Protein AF-A0A2H9PNW2-F1 (afdb_monomer)

pLDDT: mean 79.98, std 16.68, range [36.84, 96.56]

Nearest PDB structures (foldseek):
  6qvh-assembly1_A  TM=6.915E-01  e=4.490E-01  Streptomyces lividans 1326
  6q6b-assembly1_A  TM=6.106E-01  e=2.930E-01  Streptomyces lividans 1326
  6qyb-assembly1_A  TM=6.970E-01  e=5.863E-01  Streptomyces lividans 1326
  6q58-assembly1_A  TM=6.929E-01  e=6.184E-01  Streptomyces lividans 1326
  6ek9-assembly1_A  TM=6.748E-01  e=8.518E-01  Streptomyces lividans

Secondary structure (DSSP, 8-state):
-----HHHHHTT--SSS----HHHHHHHHHHHHHHS-STTTTHHHHHHHHHHHHHHHHH--HHHHHHHHHHHHHHHHHHHHHHHH-TTTTHHHHHHHHHHHHHHHHHHHHTT-HHHHHHHHH-SGGGT--

Solvent-accessible surface area (backbone atoms only — not comparable to full-atom values): 7773 Å² total; per-residue (Å²): 134,83,81,71,55,73,67,67,64,50,75,72,61,74,89,76,83,75,80,84,49,49,64,62,38,38,52,50,52,45,56,51,43,72,73,58,80,83,86,53,55,81,50,42,63,53,44,54,52,46,42,53,49,53,57,47,49,77,73,48,56,82,81,54,38,54,61,48,51,52,53,46,49,61,50,47,54,56,51,42,56,57,52,67,73,44,86,56,87,46,69,77,50,47,58,41,56,47,51,34,53,54,50,47,45,52,50,37,50,74,70,65,39,57,66,63,41,52,54,50,71,66,42,56,67,76,67,66,78,121

Mean predicted aligned error: 8.27 Å

Structure (mmCIF, N/CA/C/O backbone):
data_AF-A0A2H9PNW2-F1
#
_entry.id   AF-A0A2H9PNW2-F1
#
loop_
_atom_site.group_PDB
_atom_site.id
_atom_site.type_symbol
_atom_site.label_atom_id
_atom_site.label_alt_id
_atom_site.label_comp_id
_atom_site.label_asym_id
_atom_site.label_entity_id
_atom_site.label_seq_id
_atom_site.pdbx_PDB_ins_code
_atom_site.Cartn_x
_atom_site.Cartn_y
_atom_site.Cartn_z
_atom_site.occupancy
_atom_site.B_iso_or_equiv
_atom_site.auth_seq_id
_atom_site.auth_comp_id
_atom_site.auth_asym_id
_atom_site.auth_atom_id
_atom_site.pdbx_PDB_model_num
ATOM 1 N N . MET A 1 1 ? 34.323 -14.641 -4.227 1.00 36.84 1 MET A N 1
ATOM 2 C CA . MET A 1 1 ? 33.081 -14.763 -3.432 1.00 36.84 1 MET A CA 1
ATOM 3 C C . MET A 1 1 ? 32.053 -13.826 -4.060 1.00 3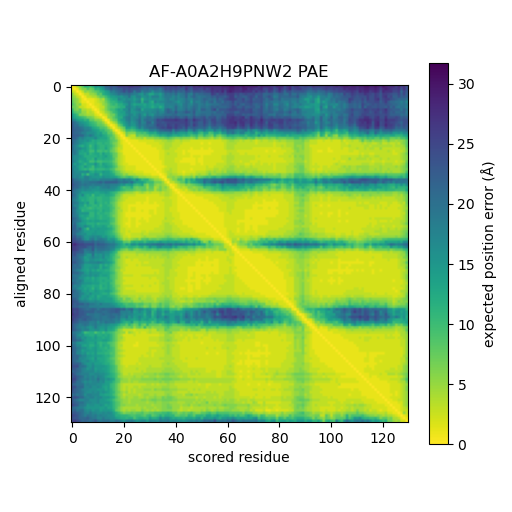6.84 1 MET A C 1
ATOM 5 O O . MET A 1 1 ? 32.164 -12.620 -3.889 1.00 36.84 1 MET A O 1
ATOM 9 N N . VAL A 1 2 ? 31.154 -14.336 -4.906 1.00 42.56 2 VAL A N 1
ATOM 10 C CA . VAL A 1 2 ? 30.160 -13.494 -5.597 1.00 42.56 2 VAL A CA 1
ATOM 11 C C . VAL A 1 2 ? 29.090 -13.115 -4.572 1.00 42.56 2 VAL A C 1
ATOM 13 O O . VAL A 1 2 ? 28.422 -13.997 -4.031 1.00 42.56 2 VAL A O 1
ATOM 16 N N . LYS A 1 3 ? 28.963 -11.822 -4.238 1.00 43.44 3 LYS A N 1
ATOM 17 C CA . LYS A 1 3 ? 27.842 -11.318 -3.429 1.00 43.44 3 LYS A CA 1
ATOM 18 C C . LYS A 1 3 ? 26.564 -11.594 -4.224 1.00 43.44 3 LYS A C 1
ATOM 20 O O . LYS A 1 3 ? 26.289 -10.882 -5.182 1.00 43.44 3 LYS A O 1
ATOM 25 N N . LYS A 1 4 ? 25.824 -12.649 -3.858 1.00 48.28 4 LYS A N 1
ATOM 26 C CA . LYS A 1 4 ? 24.464 -12.873 -4.368 1.00 48.28 4 LYS A CA 1
ATOM 27 C C . LYS A 1 4 ? 23.675 -11.574 -4.178 1.00 48.28 4 LYS A C 1
ATOM 29 O O . LYS A 1 4 ? 23.705 -11.019 -3.074 1.00 48.28 4 LYS A O 1
ATOM 34 N N . SER A 1 5 ? 23.018 -11.107 -5.238 1.00 57.81 5 SER A N 1
ATOM 35 C CA . SER A 1 5 ? 22.143 -9.936 -5.151 1.00 57.81 5 SER A CA 1
ATOM 36 C C . SER A 1 5 ? 21.029 -10.224 -4.142 1.00 57.81 5 SER A C 1
ATOM 38 O O . SER A 1 5 ? 20.629 -11.380 -3.971 1.00 57.81 5 SER A O 1
ATOM 40 N N . TRP A 1 6 ? 20.565 -9.204 -3.425 1.00 55.75 6 TRP A N 1
ATOM 41 C CA . TRP A 1 6 ? 19.614 -9.355 -2.322 1.00 55.75 6 TRP A CA 1
ATOM 42 C C . TRP A 1 6 ? 18.349 -10.133 -2.740 1.00 55.75 6 TRP A C 1
ATOM 44 O O . TRP A 1 6 ? 17.917 -11.043 -2.029 1.00 55.75 6 TRP A O 1
ATOM 54 N N . TRP A 1 7 ? 17.872 -9.918 -3.970 1.00 52.69 7 TRP A N 1
ATOM 55 C CA . TRP A 1 7 ? 16.754 -10.636 -4.607 1.00 52.69 7 TRP A CA 1
ATOM 56 C C . TRP A 1 7 ? 16.949 -12.149 -4.708 1.00 52.69 7 TRP A C 1
ATOM 58 O O . TRP A 1 7 ? 16.007 -12.919 -4.530 1.00 52.69 7 TRP A O 1
ATOM 68 N N . GLN A 1 8 ? 18.183 -12.599 -4.950 1.00 57.16 8 GLN A N 1
ATOM 69 C CA . GLN A 1 8 ? 18.498 -14.026 -5.062 1.00 57.16 8 GLN A CA 1
ATOM 70 C C . GLN A 1 8 ? 18.384 -14.743 -3.713 1.00 57.16 8 GLN A C 1
ATOM 72 O O . GLN A 1 8 ? 18.133 -15.940 -3.686 1.00 57.16 8 GLN A O 1
ATOM 77 N N . ARG A 1 9 ? 18.550 -14.021 -2.597 1.00 59.25 9 ARG A N 1
ATOM 78 C CA . ARG A 1 9 ? 18.372 -14.563 -1.239 1.00 59.25 9 ARG A CA 1
ATOM 79 C C . ARG A 1 9 ? 16.905 -14.602 -0.812 1.00 59.25 9 ARG A C 1
ATOM 81 O O . ARG A 1 9 ? 16.546 -15.343 0.092 1.00 59.25 9 ARG A O 1
ATOM 88 N N . ILE A 1 10 ? 16.071 -13.791 -1.453 1.00 52.53 10 ILE A N 1
ATOM 89 C CA . ILE A 1 10 ? 14.637 -13.684 -1.179 1.00 52.53 10 ILE A CA 1
ATOM 90 C C . ILE A 1 10 ? 13.844 -14.761 -1.897 1.00 52.53 10 ILE A C 1
ATOM 92 O O . ILE A 1 10 ? 12.907 -15.290 -1.315 1.00 52.53 10 ILE A O 1
ATOM 96 N N . ARG A 1 11 ? 14.235 -15.115 -3.127 1.00 49.88 11 ARG A N 1
ATOM 97 C CA . ARG A 1 11 ? 13.616 -16.217 -3.877 1.00 49.88 11 ARG A CA 1
ATOM 98 C C . ARG A 1 11 ? 13.692 -17.557 -3.129 1.00 49.88 11 ARG A C 1
ATOM 100 O O . ARG A 1 11 ? 12.880 -18.430 -3.379 1.00 49.88 11 ARG A O 1
ATOM 107 N N . GLU A 1 12 ? 14.651 -17.699 -2.211 1.00 49.19 12 GLU A N 1
ATOM 108 C CA . GLU A 1 12 ? 14.830 -18.877 -1.349 1.00 49.19 12 GLU A CA 1
ATOM 109 C C . GLU A 1 12 ? 13.922 -18.861 -0.089 1.00 49.19 12 GLU A C 1
ATOM 111 O O . GLU A 1 12 ? 13.880 -19.855 0.632 1.00 49.19 12 GLU A O 1
ATOM 116 N N . ARG A 1 13 ? 13.181 -17.774 0.203 1.00 47.44 13 ARG A N 1
ATOM 117 C CA . ARG A 1 13 ? 12.179 -17.735 1.287 1.00 47.44 13 ARG A CA 1
ATOM 118 C C . ARG A 1 13 ? 10.787 -18.069 0.749 1.00 47.44 13 ARG A C 1
ATOM 120 O O . ARG A 1 13 ? 9.985 -17.178 0.475 1.00 47.44 13 ARG A O 1
ATOM 127 N N . ASP A 1 14 ? 10.506 -19.361 0.648 1.00 44.38 14 ASP A N 1
ATOM 128 C CA . ASP A 1 14 ? 9.148 -19.877 0.482 1.00 44.38 14 ASP A CA 1
ATOM 129 C C . ASP A 1 14 ? 8.288 -19.584 1.730 1.00 44.38 14 ASP A C 1
ATOM 131 O O . ASP A 1 14 ? 8.534 -20.104 2.815 1.00 44.38 14 ASP A O 1
ATOM 135 N N . VAL A 1 15 ? 7.323 -18.676 1.543 1.00 48.75 15 VAL A N 1
ATOM 136 C CA . VAL A 1 15 ? 5.883 -18.655 1.912 1.00 48.75 15 VAL A CA 1
ATOM 137 C C . VAL A 1 15 ? 5.383 -19.113 3.301 1.00 48.75 15 VAL A C 1
ATOM 139 O O . VAL A 1 15 ? 4.309 -18.662 3.697 1.00 48.75 15 VAL A O 1
ATOM 142 N N . ASP A 1 16 ? 6.098 -19.886 4.112 1.00 41.28 16 ASP A N 1
ATOM 143 C CA . ASP A 1 16 ? 5.509 -20.430 5.344 1.00 41.28 16 ASP A CA 1
ATOM 144 C C . ASP A 1 16 ? 5.849 -19.621 6.613 1.00 41.28 16 ASP A C 1
ATOM 146 O O . ASP A 1 16 ? 6.955 -19.644 7.150 1.00 41.28 16 ASP A O 1
ATOM 150 N N . ASN A 1 17 ? 4.814 -18.958 7.146 1.00 43.38 17 ASN A N 1
ATOM 151 C CA . ASN A 1 17 ? 4.658 -18.460 8.524 1.00 43.38 17 ASN A CA 1
ATOM 152 C C . ASN A 1 17 ? 5.363 -17.168 8.980 1.00 43.38 17 ASN A C 1
ATOM 154 O O . ASN A 1 17 ? 5.200 -16.789 10.146 1.00 43.38 17 ASN A O 1
ATOM 158 N N . GLU A 1 18 ? 6.059 -16.411 8.129 1.00 52.66 18 GLU A 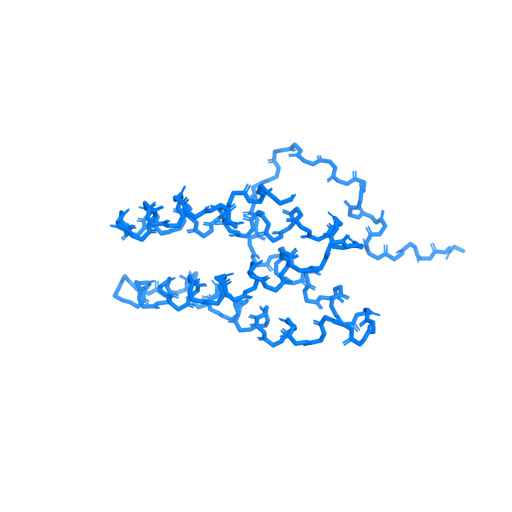N 1
ATOM 159 C CA . GLU A 1 18 ? 6.507 -15.076 8.552 1.00 52.66 18 GLU A CA 1
ATOM 160 C C . GLU A 1 18 ? 5.336 -14.077 8.587 1.00 52.66 18 GLU A C 1
ATOM 162 O O . GLU A 1 18 ? 4.588 -13.890 7.628 1.00 52.66 18 GLU A O 1
ATOM 167 N N . LYS A 1 19 ? 5.164 -13.417 9.739 1.00 60.16 19 LYS A N 1
ATOM 168 C CA . LYS A 1 19 ? 4.188 -12.343 9.951 1.00 60.16 19 LYS A CA 1
ATOM 169 C C . LYS A 1 19 ? 4.409 -11.262 8.882 1.00 60.16 19 LYS A C 1
ATOM 171 O O . LYS A 1 19 ? 5.457 -10.618 8.900 1.00 60.16 19 LYS A O 1
ATOM 176 N N . ILE A 1 20 ? 3.440 -11.081 7.974 1.00 71.12 20 ILE A N 1
ATOM 177 C CA . ILE A 1 20 ? 3.521 -10.102 6.875 1.00 71.12 20 ILE A CA 1
ATOM 178 C C . ILE A 1 20 ? 3.943 -8.741 7.435 1.00 71.12 20 ILE A C 1
ATOM 180 O O . ILE A 1 20 ? 3.310 -8.211 8.354 1.00 71.12 20 ILE A O 1
ATOM 184 N N . ASN A 1 21 ? 5.018 -8.182 6.884 1.00 83.50 21 ASN A N 1
ATOM 185 C CA . ASN A 1 21 ? 5.522 -6.870 7.254 1.00 83.50 21 ASN A CA 1
ATOM 186 C C . ASN A 1 21 ? 5.452 -5.965 6.026 1.00 83.50 21 ASN A C 1
ATOM 188 O O . ASN A 1 21 ? 6.407 -5.874 5.256 1.00 83.50 21 ASN A O 1
ATOM 192 N N . ALA A 1 22 ? 4.318 -5.275 5.890 1.00 86.56 22 ALA A N 1
ATOM 193 C CA . ALA A 1 22 ? 4.037 -4.419 4.744 1.00 86.56 22 ALA A CA 1
ATOM 194 C C . ALA A 1 22 ? 5.141 -3.378 4.499 1.00 86.56 22 ALA A C 1
ATOM 196 O O . ALA A 1 22 ? 5.498 -3.140 3.355 1.00 86.56 22 ALA A O 1
ATOM 197 N N . THR A 1 23 ? 5.742 -2.802 5.546 1.00 91.25 23 THR A N 1
ATOM 198 C CA . THR A 1 23 ? 6.848 -1.841 5.405 1.00 91.25 23 THR A CA 1
ATOM 199 C C . THR A 1 23 ? 8.069 -2.479 4.740 1.00 91.25 23 THR A C 1
ATOM 201 O O . THR A 1 23 ? 8.594 -1.921 3.781 1.00 91.25 23 THR A O 1
ATOM 204 N N . LYS A 1 24 ? 8.483 -3.672 5.190 1.00 88.88 24 LYS A N 1
ATOM 205 C CA . LYS A 1 24 ? 9.606 -4.406 4.580 1.00 88.88 24 LYS A CA 1
ATOM 206 C C . LYS A 1 24 ? 9.301 -4.843 3.151 1.00 88.88 24 LYS A C 1
ATOM 208 O O . LYS A 1 24 ? 10.181 -4.798 2.297 1.00 88.88 24 LYS A O 1
ATOM 213 N N . ASP A 1 25 ? 8.069 -5.269 2.891 1.00 88.81 25 ASP A N 1
ATOM 214 C CA . ASP A 1 25 ? 7.643 -5.671 1.551 1.00 88.81 25 ASP A CA 1
ATOM 215 C C . ASP A 1 25 ? 7.611 -4.480 0.587 1.00 88.81 25 ASP A C 1
ATOM 217 O O . ASP A 1 25 ? 8.051 -4.605 -0.553 1.00 88.81 25 ASP A O 1
ATOM 221 N N . LEU A 1 26 ? 7.175 -3.306 1.047 1.00 90.62 26 LEU A N 1
ATOM 222 C CA . LEU A 1 26 ? 7.214 -2.063 0.275 1.00 90.62 26 LEU A CA 1
ATOM 223 C C . LEU A 1 26 ? 8.651 -1.603 0.002 1.00 90.62 26 LEU A C 1
ATOM 225 O O . LEU A 1 26 ? 8.959 -1.233 -1.127 1.00 90.62 26 LEU A O 1
ATOM 229 N N . GLU A 1 27 ? 9.538 -1.659 0.998 1.00 90.75 27 GLU A N 1
ATOM 230 C CA . GLU A 1 27 ? 10.968 -1.359 0.829 1.00 90.75 27 GLU A CA 1
ATOM 231 C C . GLU A 1 27 ? 11.612 -2.281 -0.211 1.00 90.75 27 GLU A C 1
ATOM 233 O O . GLU A 1 27 ? 12.315 -1.802 -1.101 1.00 90.75 27 GLU A O 1
ATOM 238 N N . ALA A 1 28 ? 11.284 -3.575 -0.166 1.00 87.62 28 ALA A N 1
ATOM 239 C CA . ALA A 1 28 ? 11.702 -4.543 -1.168 1.00 87.62 28 ALA A CA 1
ATOM 240 C C . ALA A 1 28 ? 11.179 -4.182 -2.564 1.00 87.62 28 ALA A C 1
ATOM 242 O O . ALA A 1 28 ? 11.922 -4.159 -3.531 1.00 87.62 28 ALA A O 1
ATOM 243 N N . VAL A 1 29 ? 9.897 -3.861 -2.717 1.00 86.62 29 VAL A N 1
ATOM 244 C CA . VAL A 1 29 ? 9.390 -3.501 -4.049 1.00 86.62 29 VAL A CA 1
ATOM 245 C C . VAL A 1 29 ? 10.079 -2.231 -4.565 1.00 86.62 29 VAL A C 1
ATOM 247 O O . VAL A 1 29 ? 10.453 -2.170 -5.732 1.00 86.62 29 VAL A O 1
ATOM 250 N N . ILE A 1 30 ? 10.328 -1.243 -3.703 1.00 89.25 30 ILE A N 1
ATOM 251 C CA . ILE A 1 30 ? 11.029 -0.004 -4.066 1.00 89.25 30 ILE A CA 1
ATOM 252 C C . ILE A 1 30 ? 12.469 -0.274 -4.505 1.00 89.25 30 ILE A C 1
ATOM 254 O O . ILE A 1 30 ? 12.889 0.259 -5.530 1.00 89.25 30 ILE A O 1
ATOM 258 N N . GLU A 1 31 ? 13.240 -1.060 -3.752 1.00 87.19 31 GLU A N 1
ATOM 259 C CA . GLU A 1 31 ? 14.627 -1.388 -4.106 1.00 87.19 31 GLU A CA 1
ATOM 260 C C . GLU A 1 31 ? 14.673 -2.098 -5.471 1.00 87.19 31 GLU A C 1
ATOM 262 O O . GLU A 1 31 ? 15.462 -1.703 -6.325 1.00 87.19 31 GLU A O 1
ATOM 267 N N . PHE A 1 32 ? 13.732 -3.008 -5.750 1.00 83.44 32 PHE A N 1
ATOM 268 C CA . PHE A 1 32 ? 13.638 -3.693 -7.045 1.00 83.44 32 PHE A CA 1
ATOM 269 C C . PHE A 1 32 ? 13.358 -2.706 -8.171 1.00 83.44 32 PHE A C 1
ATOM 271 O O . PHE A 1 32 ? 14.066 -2.679 -9.173 1.00 83.44 32 PHE A O 1
ATOM 278 N N . LEU A 1 33 ? 12.347 -1.852 -7.985 1.00 81.56 33 LEU A N 1
ATOM 279 C CA . LEU A 1 33 ? 11.952 -0.845 -8.968 1.00 81.56 33 LEU A CA 1
ATOM 280 C C . LEU A 1 33 ? 13.065 0.175 -9.261 1.00 81.56 33 LEU A C 1
ATOM 282 O O . LEU A 1 33 ? 13.056 0.774 -10.333 1.00 81.56 33 LEU A O 1
ATOM 286 N N . ASN A 1 34 ? 14.015 0.388 -8.342 1.00 84.19 34 ASN A N 1
ATOM 287 C CA . ASN A 1 34 ? 15.192 1.224 -8.599 1.00 84.19 34 ASN A CA 1
ATOM 288 C C . 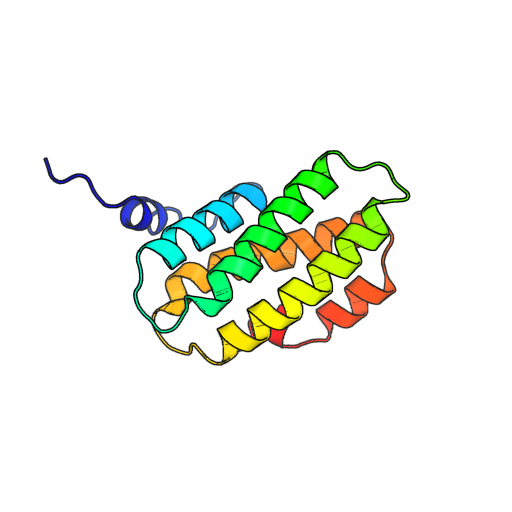ASN A 1 34 ? 16.254 0.516 -9.462 1.00 84.19 34 ASN A C 1
ATOM 290 O O . ASN A 1 34 ? 17.057 1.199 -10.097 1.00 84.19 34 ASN A O 1
ATOM 294 N N . GLU A 1 35 ? 16.290 -0.819 -9.473 1.00 80.44 35 GLU A N 1
ATOM 295 C CA . GLU A 1 35 ? 17.288 -1.608 -10.207 1.00 80.44 35 GLU A CA 1
ATOM 296 C C . GLU A 1 35 ? 16.864 -1.940 -11.647 1.00 80.44 35 GLU A C 1
ATOM 298 O O . GLU A 1 35 ? 17.723 -2.055 -12.526 1.00 80.44 35 GLU A O 1
ATOM 303 N N . ILE A 1 36 ? 15.561 -2.059 -11.919 1.00 73.88 36 ILE A N 1
ATOM 304 C CA . ILE A 1 36 ? 15.043 -2.282 -13.281 1.00 73.88 36 ILE A CA 1
ATOM 305 C C . ILE A 1 36 ? 14.870 -0.976 -14.063 1.00 73.88 36 ILE A C 1
ATOM 307 O O . ILE A 1 36 ? 14.553 0.081 -13.518 1.00 73.88 36 ILE A O 1
ATOM 311 N N . LYS A 1 37 ? 15.068 -1.049 -15.386 1.00 62.28 37 LYS A N 1
ATOM 312 C CA . LYS A 1 37 ? 15.006 0.106 -16.291 1.00 62.28 37 LYS A CA 1
ATOM 313 C C . LYS A 1 37 ? 13.664 0.238 -17.032 1.00 62.28 37 LYS A C 1
ATOM 315 O O . LYS A 1 37 ? 13.083 -0.745 -17.469 1.00 62.28 37 LYS A O 1
ATOM 320 N N . PHE A 1 38 ? 13.285 1.506 -17.222 1.00 60.69 38 PHE A N 1
ATOM 321 C CA . PHE A 1 38 ? 12.272 2.101 -18.111 1.00 60.69 38 PHE A CA 1
ATOM 322 C C . PHE A 1 38 ? 10.781 1.776 -17.893 1.00 60.69 38 PHE A C 1
ATOM 324 O O . PHE A 1 38 ? 10.026 2.730 -17.720 1.00 60.69 38 PHE A O 1
ATOM 331 N N . ASP A 1 39 ? 10.333 0.524 -17.797 1.00 60.97 39 ASP A N 1
ATOM 332 C CA . ASP A 1 39 ? 8.879 0.255 -17.930 1.00 60.97 39 ASP A CA 1
ATOM 333 C C . ASP A 1 39 ? 8.065 0.377 -16.628 1.00 60.97 39 ASP A C 1
ATOM 335 O O . ASP A 1 39 ? 6.840 0.479 -16.648 1.00 60.97 39 ASP A O 1
ATOM 339 N N . VAL A 1 40 ? 8.732 0.430 -15.472 1.00 71.06 40 VAL A N 1
ATOM 340 C CA . VAL A 1 40 ? 8.074 0.436 -14.149 1.00 71.06 40 VAL A CA 1
ATOM 341 C C . VAL A 1 40 ? 8.427 1.645 -13.282 1.00 71.06 40 VAL A C 1
ATOM 343 O O . VAL A 1 40 ? 8.043 1.714 -12.114 1.00 71.06 40 VAL A O 1
ATOM 346 N N . GLN A 1 41 ? 9.137 2.637 -13.828 1.00 72.38 41 GLN A N 1
ATOM 347 C CA . GLN A 1 41 ? 9.545 3.817 -13.054 1.00 72.38 41 GLN A CA 1
ATOM 348 C C . GLN A 1 41 ? 8.357 4.641 -12.547 1.00 72.38 41 GLN A C 1
ATOM 350 O O . GLN A 1 41 ? 8.452 5.259 -11.489 1.00 72.38 41 GLN A O 1
ATOM 355 N N . GLU A 1 42 ? 7.221 4.608 -13.243 1.00 81.69 42 GLU A N 1
ATOM 356 C CA . GLU A 1 42 ? 5.997 5.285 -12.803 1.00 81.69 42 GLU A CA 1
ATOM 357 C C . GLU A 1 42 ? 5.392 4.678 -11.528 1.00 81.69 42 GLU A C 1
ATOM 359 O O . GLU A 1 42 ? 4.657 5.355 -10.808 1.00 81.69 42 GLU A O 1
ATOM 364 N N . LEU A 1 43 ? 5.709 3.416 -11.217 1.00 86.38 43 LEU A N 1
ATOM 365 C CA . LEU A 1 43 ? 5.266 2.753 -9.990 1.00 86.38 43 LEU A CA 1
ATOM 366 C C . LEU A 1 43 ? 6.079 3.204 -8.776 1.00 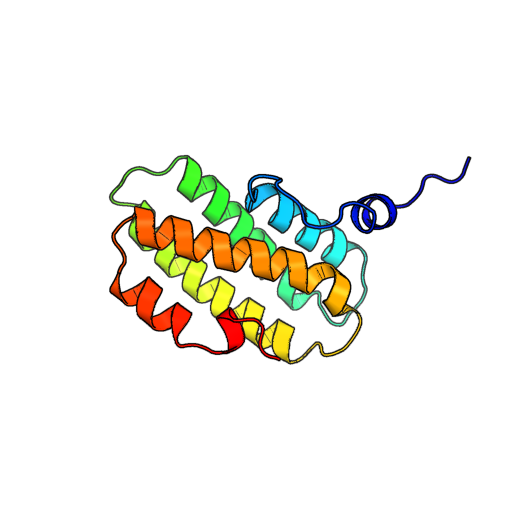86.38 43 LEU A C 1
ATOM 368 O O . LEU A 1 43 ? 5.544 3.302 -7.673 1.00 86.38 43 LEU A O 1
ATOM 372 N N . LEU A 1 44 ? 7.361 3.516 -8.968 1.00 88.50 44 LEU A N 1
ATOM 373 C CA . LEU A 1 44 ? 8.275 3.900 -7.896 1.00 88.50 44 LEU A CA 1
ATOM 374 C C . LEU A 1 44 ? 7.748 5.042 -6.999 1.00 88.50 44 LEU A C 1
ATOM 376 O O . LEU A 1 44 ? 7.774 4.874 -5.775 1.00 88.50 44 LEU A O 1
ATOM 380 N N . PRO A 1 45 ? 7.254 6.185 -7.524 1.00 92.12 45 PRO A N 1
ATOM 381 C CA . PRO A 1 45 ? 6.696 7.234 -6.673 1.00 92.12 45 PRO A CA 1
ATOM 382 C C . PRO A 1 45 ? 5.436 6.779 -5.922 1.00 92.12 45 PRO A C 1
ATOM 384 O O . PRO A 1 45 ? 5.231 7.206 -4.786 1.00 92.12 45 PRO A O 1
ATOM 387 N N . LEU A 1 46 ? 4.625 5.883 -6.502 1.00 93.44 46 LEU A N 1
ATOM 388 C CA . LEU A 1 46 ? 3.433 5.338 -5.843 1.00 93.44 46 LEU A CA 1
ATOM 389 C C . LEU A 1 46 ? 3.814 4.452 -4.652 1.00 93.44 46 LEU A C 1
ATOM 391 O O . LEU A 1 46 ? 3.264 4.626 -3.566 1.00 93.44 46 LEU A O 1
ATOM 395 N N . PHE A 1 47 ? 4.798 3.563 -4.817 1.00 93.06 47 PHE A N 1
ATOM 396 C CA . PHE A 1 47 ? 5.281 2.714 -3.724 1.00 93.06 47 PHE A CA 1
ATOM 397 C C . PHE A 1 47 ? 5.968 3.511 -2.618 1.00 93.06 47 PHE A C 1
ATOM 399 O O . PHE A 1 47 ? 5.732 3.233 -1.445 1.00 93.06 47 PHE A O 1
ATOM 406 N N . LYS A 1 48 ? 6.766 4.531 -2.960 1.00 94.50 48 LYS A N 1
ATOM 407 C CA . LYS A 1 48 ? 7.362 5.433 -1.958 1.00 94.50 48 LYS A CA 1
ATOM 408 C C . LYS A 1 48 ? 6.283 6.139 -1.139 1.00 94.50 48 LYS A C 1
ATOM 410 O O . LYS A 1 48 ? 6.342 6.131 0.085 1.00 94.50 48 LYS A O 1
ATOM 415 N N . LYS A 1 49 ? 5.251 6.665 -1.806 1.00 96.56 49 LYS A N 1
ATOM 416 C CA . LYS A 1 49 ? 4.124 7.308 -1.122 1.00 96.56 49 LYS A CA 1
ATOM 417 C C . LYS A 1 49 ? 3.355 6.329 -0.230 1.00 96.56 49 LYS A C 1
ATOM 419 O O . LYS A 1 49 ? 2.964 6.695 0.875 1.00 96.56 49 LYS A O 1
ATOM 424 N N . LEU A 1 50 ? 3.150 5.096 -0.692 1.00 96.12 50 LEU A N 1
ATOM 425 C CA . LEU A 1 50 ? 2.486 4.051 0.084 1.00 96.12 50 LEU A CA 1
ATOM 426 C C . LEU A 1 50 ? 3.306 3.647 1.321 1.00 96.12 50 LEU A C 1
ATOM 428 O O . LEU A 1 50 ? 2.734 3.470 2.393 1.00 96.12 50 LEU A O 1
ATOM 432 N N . LEU A 1 51 ? 4.636 3.569 1.201 1.00 96.06 51 LEU A N 1
ATOM 433 C CA . LEU A 1 51 ? 5.541 3.322 2.328 1.00 96.06 51 LEU A CA 1
ATOM 434 C C . LEU A 1 51 ? 5.446 4.422 3.391 1.00 96.06 51 LEU A C 1
ATOM 436 O O . LEU A 1 51 ? 5.369 4.112 4.581 1.00 96.06 51 LEU A O 1
ATOM 440 N N . ASP A 1 52 ? 5.420 5.688 2.975 1.00 96.00 52 ASP A N 1
ATOM 441 C CA . ASP A 1 52 ? 5.280 6.818 3.898 1.00 96.00 52 ASP A CA 1
ATOM 442 C C . ASP A 1 52 ? 3.943 6.764 4.650 1.00 96.00 52 ASP A C 1
ATOM 444 O O . ASP A 1 52 ? 3.919 6.893 5.874 1.00 96.00 52 ASP A O 1
ATOM 448 N N . LEU A 1 53 ? 2.842 6.495 3.939 1.00 96.06 53 LEU A N 1
ATOM 449 C CA . LEU A 1 53 ? 1.519 6.350 4.551 1.00 96.06 53 LEU A CA 1
ATOM 450 C C . LEU A 1 53 ? 1.450 5.159 5.507 1.00 96.06 53 LEU A C 1
ATOM 452 O O . LEU A 1 53 ? 0.813 5.263 6.551 1.00 96.06 53 LEU A O 1
ATOM 456 N N . GLU A 1 54 ? 2.099 4.041 5.184 1.00 94.38 54 GLU A N 1
ATOM 457 C CA . GLU A 1 54 ? 2.127 2.873 6.065 1.00 94.38 54 GLU A CA 1
ATOM 458 C C . GLU A 1 54 ? 2.919 3.148 7.349 1.00 94.38 54 GLU A C 1
ATOM 460 O O . GLU A 1 54 ? 2.497 2.736 8.431 1.00 94.38 54 GLU A O 1
ATOM 465 N N . ARG A 1 55 ? 4.025 3.897 7.262 1.00 94.12 55 ARG A N 1
ATOM 466 C CA . ARG A 1 55 ? 4.774 4.362 8.441 1.00 94.12 55 ARG A CA 1
ATOM 467 C C . ARG A 1 55 ? 3.953 5.338 9.280 1.00 94.12 55 ARG A C 1
ATOM 469 O O . ARG A 1 55 ? 3.916 5.202 10.499 1.00 94.12 55 ARG A O 1
ATOM 476 N N . GLU A 1 56 ? 3.256 6.276 8.640 1.00 93.44 56 GLU A N 1
ATOM 477 C CA . GLU A 1 56 ? 2.344 7.205 9.315 1.00 93.44 56 GLU A CA 1
ATOM 478 C C . GLU A 1 56 ? 1.224 6.450 10.042 1.00 93.44 56 GLU A C 1
ATOM 480 O O . GLU A 1 56 ? 0.988 6.687 11.224 1.00 93.44 56 GLU A O 1
ATOM 485 N N . ARG A 1 57 ? 0.585 5.472 9.387 1.00 93.94 57 ARG A N 1
ATOM 486 C CA . ARG A 1 57 ? -0.479 4.649 9.979 1.00 93.94 57 ARG A CA 1
ATOM 487 C C . ARG A 1 57 ? -0.033 3.959 11.265 1.00 93.94 57 ARG A C 1
ATOM 489 O O . ARG A 1 57 ? -0.817 3.865 12.204 1.00 93.94 57 ARG A O 1
ATOM 496 N N . GLN A 1 58 ? 1.201 3.456 11.305 1.00 90.44 58 GLN A N 1
ATOM 497 C CA . GLN A 1 58 ? 1.743 2.744 12.467 1.00 90.44 58 GLN A CA 1
ATOM 498 C C . GLN A 1 58 ? 1.890 3.638 13.706 1.00 90.44 58 GLN A C 1
ATOM 500 O O . GLN A 1 58 ? 1.884 3.117 14.820 1.00 90.44 58 GLN A O 1
ATOM 505 N N . VAL A 1 59 ? 1.995 4.958 13.523 1.00 90.06 59 VAL A N 1
ATOM 506 C CA . VAL A 1 59 ? 2.122 5.944 14.609 1.00 90.06 59 VAL A CA 1
ATOM 507 C C . VAL A 1 59 ? 0.883 6.837 14.771 1.00 90.06 59 VAL A C 1
ATOM 509 O O . VAL A 1 59 ? 0.821 7.637 15.703 1.00 90.06 59 VAL A O 1
ATOM 512 N N . ALA A 1 60 ? -0.103 6.714 13.879 1.00 86.88 60 ALA A N 1
ATOM 513 C CA . ALA A 1 60 ? -1.296 7.550 13.851 1.00 86.88 60 ALA A CA 1
ATOM 514 C C . ALA A 1 60 ? -2.299 7.201 14.964 1.00 86.88 60 ALA A C 1
ATOM 516 O O . ALA A 1 60 ? -2.472 6.047 15.360 1.00 86.88 60 ALA A O 1
ATOM 517 N N . THR A 1 61 ? -3.024 8.218 15.429 1.00 78.75 61 THR A N 1
ATOM 518 C CA . THR A 1 61 ? -4.156 8.080 16.355 1.00 78.75 61 THR A CA 1
ATOM 519 C C . THR A 1 61 ? -5.477 7.900 15.591 1.00 78.75 61 THR A C 1
ATOM 521 O O . THR A 1 61 ? -5.578 8.214 14.403 1.00 78.75 61 THR A O 1
ATOM 524 N N . SER A 1 62 ? -6.505 7.369 16.263 1.00 70.25 62 SER A N 1
ATOM 525 C CA . SER A 1 62 ? -7.710 6.769 15.651 1.00 70.25 62 SER A CA 1
ATOM 526 C C . SER A 1 62 ? -8.415 7.593 14.560 1.00 70.25 62 SER A C 1
ATOM 528 O O . SER A 1 62 ? -8.893 7.015 13.581 1.00 70.25 62 SER A O 1
ATOM 530 N N . GLY A 1 63 ? -8.469 8.922 14.688 1.00 74.25 63 GLY A N 1
ATOM 531 C CA . GLY A 1 63 ? -9.124 9.792 13.703 1.00 74.25 63 GLY A CA 1
ATOM 532 C C . GLY A 1 63 ? -8.382 9.884 12.364 1.00 74.25 63 GLY A C 1
ATOM 533 O O . GLY A 1 63 ? -9.009 9.919 11.312 1.00 74.25 63 GLY A O 1
ATOM 534 N N . ILE A 1 64 ? -7.047 9.858 12.388 1.00 87.12 64 ILE A N 1
ATOM 535 C CA . ILE A 1 64 ? -6.201 10.013 11.191 1.00 87.12 64 ILE A CA 1
ATOM 536 C C . ILE A 1 64 ? -6.067 8.682 10.439 1.00 87.12 64 ILE A C 1
ATOM 538 O O . ILE A 1 64 ? -5.913 8.662 9.218 1.00 87.12 64 ILE A O 1
ATOM 542 N N . VAL A 1 65 ? -6.195 7.558 11.152 1.00 92.06 65 VAL A N 1
ATOM 543 C CA . VAL A 1 65 ? -6.050 6.210 10.582 1.00 92.06 65 VAL A CA 1
ATOM 544 C C . VAL A 1 65 ? -7.042 5.953 9.442 1.00 92.06 65 VAL A C 1
ATOM 546 O O . VAL A 1 65 ? -6.661 5.333 8.454 1.00 92.06 65 VAL A O 1
ATOM 549 N N . HIS A 1 66 ? -8.274 6.461 9.532 1.00 92.75 66 HIS A N 1
ATOM 550 C CA . HIS A 1 66 ? -9.289 6.281 8.487 1.00 92.75 66 HIS A CA 1
ATOM 551 C C . HIS A 1 66 ? -8.893 6.979 7.181 1.00 92.75 66 HIS A C 1
ATOM 553 O O . HIS A 1 66 ? -8.814 6.335 6.139 1.00 92.75 66 HIS A O 1
ATOM 559 N N . VAL A 1 67 ? -8.550 8.268 7.257 1.00 93.38 67 VAL A N 1
ATOM 560 C CA . VAL A 1 67 ? -8.117 9.066 6.097 1.00 93.38 67 VAL A CA 1
ATOM 561 C C . VAL A 1 67 ? -6.846 8.485 5.476 1.00 93.38 67 VAL A C 1
ATOM 563 O O . VAL A 1 67 ? -6.710 8.405 4.252 1.00 93.38 67 VAL A O 1
ATOM 566 N N . ASN A 1 68 ? -5.914 8.035 6.318 1.00 95.69 68 ASN A N 1
ATOM 567 C CA . ASN A 1 68 ? -4.702 7.371 5.863 1.00 95.69 68 ASN A CA 1
ATOM 568 C C . ASN A 1 68 ? -5.034 6.087 5.081 1.00 95.69 68 ASN A C 1
ATOM 570 O O . ASN A 1 68 ? -4.563 5.925 3.957 1.00 95.69 68 ASN A O 1
ATOM 574 N N . LEU A 1 69 ? -5.895 5.218 5.618 1.00 95.31 69 LEU A N 1
ATOM 575 C CA . LEU A 1 69 ? -6.297 3.971 4.963 1.00 95.31 69 LEU A CA 1
ATOM 576 C C . LEU A 1 69 ? -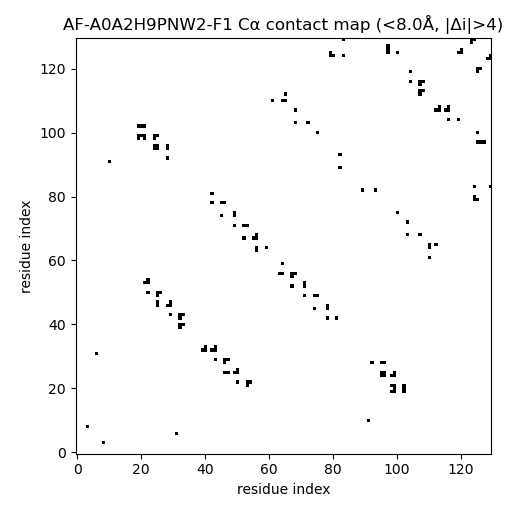7.088 4.201 3.665 1.00 95.31 69 LEU A C 1
ATOM 578 O O . LEU A 1 69 ? -6.869 3.479 2.696 1.00 95.31 69 LEU A O 1
ATOM 582 N N . GLU A 1 70 ? -7.944 5.219 3.585 1.00 95.25 70 GLU A N 1
ATOM 583 C CA . GLU A 1 70 ? -8.592 5.602 2.319 1.00 95.25 70 GLU A CA 1
ATOM 584 C C . GLU A 1 70 ? -7.562 6.038 1.271 1.00 95.25 70 GLU A C 1
ATOM 586 O O . GLU A 1 70 ? -7.611 5.626 0.109 1.00 95.25 70 GLU A O 1
ATOM 591 N N . THR A 1 71 ? -6.570 6.824 1.691 1.00 96.00 71 THR A N 1
ATOM 592 C CA . THR A 1 71 ? -5.490 7.273 0.806 1.00 96.00 71 THR A CA 1
ATOM 593 C C . THR A 1 71 ? -4.639 6.093 0.327 1.00 96.00 71 THR A C 1
ATOM 595 O O . THR A 1 71 ? -4.300 6.017 -0.856 1.00 96.00 71 THR A O 1
ATOM 598 N N . GLN A 1 72 ? -4.330 5.144 1.217 1.00 96.25 72 GLN A N 1
ATOM 599 C CA . GLN A 1 72 ? -3.628 3.910 0.860 1.00 96.25 72 GLN A CA 1
ATOM 600 C C . GLN A 1 72 ? -4.436 3.061 -0.130 1.00 96.25 72 GLN A C 1
ATOM 602 O O . GLN A 1 72 ? -3.860 2.588 -1.109 1.00 96.25 72 GLN A O 1
ATOM 607 N N . ALA A 1 73 ? -5.753 2.909 0.065 1.00 96.25 73 ALA A N 1
ATOM 608 C CA . ALA A 1 73 ? -6.626 2.190 -0.869 1.00 96.25 73 ALA A CA 1
ATOM 609 C C . ALA A 1 73 ? -6.548 2.778 -2.284 1.00 96.25 73 ALA A C 1
ATOM 611 O O . ALA A 1 73 ? -6.323 2.041 -3.240 1.00 96.25 73 ALA A O 1
ATOM 612 N N . ASN A 1 74 ? -6.643 4.104 -2.406 1.00 95.75 74 ASN A N 1
ATOM 613 C CA . ASN A 1 74 ? -6.576 4.787 -3.700 1.00 95.75 74 ASN A CA 1
ATOM 614 C C . ASN A 1 74 ? -5.217 4.617 -4.401 1.00 95.75 74 ASN A C 1
ATOM 616 O O . ASN A 1 74 ? -5.146 4.597 -5.631 1.00 95.75 74 ASN A O 1
ATOM 620 N N . LEU A 1 75 ? -4.119 4.531 -3.643 1.00 95.06 75 LEU A N 1
ATOM 621 C CA . LEU A 1 75 ? -2.799 4.239 -4.209 1.00 95.06 75 LEU A CA 1
ATOM 622 C C . LEU A 1 75 ? -2.679 2.780 -4.635 1.00 95.06 75 LEU A C 1
ATOM 624 O O . LEU A 1 75 ? -2.154 2.514 -5.714 1.00 95.06 75 LEU A O 1
ATOM 628 N N . LEU A 1 76 ? -3.172 1.856 -3.811 1.00 94.06 76 LEU A N 1
ATOM 629 C CA . LEU A 1 76 ? -3.179 0.433 -4.127 1.00 94.06 76 LEU A CA 1
ATOM 630 C C . LEU A 1 76 ? -4.000 0.152 -5.385 1.00 94.06 76 LEU A C 1
ATOM 632 O O . LEU A 1 76 ? -3.500 -0.548 -6.252 1.00 94.06 76 LEU A O 1
ATOM 636 N N . ASP A 1 77 ? -5.169 0.771 -5.562 1.00 93.94 77 ASP A N 1
ATOM 637 C CA . ASP A 1 77 ? -5.961 0.630 -6.792 1.00 93.94 77 ASP A CA 1
ATOM 638 C C . ASP A 1 77 ? -5.136 0.971 -8.048 1.00 93.94 77 ASP A C 1
ATOM 640 O O . ASP A 1 77 ? -5.106 0.193 -9.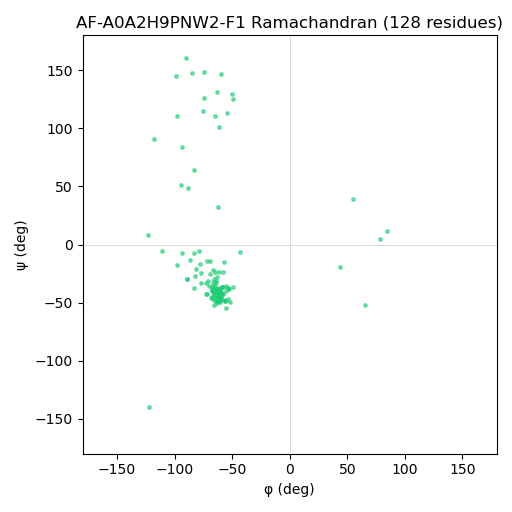001 1.00 93.94 77 ASP A O 1
ATOM 644 N N . LYS A 1 78 ? -4.397 2.090 -8.022 1.00 92.06 78 LYS A N 1
ATOM 645 C CA . LYS A 1 78 ? -3.530 2.528 -9.134 1.00 92.06 78 LYS A CA 1
ATOM 646 C C . LYS A 1 78 ? -2.339 1.601 -9.358 1.00 92.06 78 LYS A C 1
ATOM 648 O O . LYS A 1 78 ? -1.933 1.370 -10.496 1.00 92.06 78 LYS A O 1
ATOM 653 N N . ILE A 1 79 ? -1.736 1.115 -8.273 1.00 90.50 79 ILE A N 1
ATOM 654 C CA . ILE A 1 79 ? -0.607 0.183 -8.329 1.00 90.50 79 ILE A CA 1
ATOM 655 C C . ILE A 1 79 ? -1.060 -1.140 -8.946 1.00 90.50 79 ILE A C 1
ATOM 657 O O . ILE A 1 79 ? -0.399 -1.633 -9.854 1.00 90.50 79 ILE A O 1
ATOM 661 N N . LEU A 1 80 ? -2.179 -1.694 -8.475 1.00 89.12 80 LEU A N 1
ATOM 662 C CA . LEU A 1 80 ? -2.706 -2.978 -8.933 1.00 89.12 80 LEU A CA 1
ATOM 663 C C . LEU A 1 80 ? -3.146 -2.911 -10.395 1.00 89.12 80 LEU A C 1
ATOM 665 O O . LEU A 1 80 ? -2.826 -3.818 -11.151 1.00 89.12 80 LEU A O 1
ATOM 669 N N . GLU A 1 81 ? -3.797 -1.820 -10.808 1.00 87.56 81 GLU A N 1
ATOM 670 C CA . GLU A 1 81 ? -4.128 -1.571 -12.215 1.00 87.56 81 GLU A CA 1
ATOM 671 C C . GLU A 1 81 ? -2.876 -1.604 -13.100 1.00 87.56 81 GLU A C 1
ATOM 673 O O . GLU A 1 81 ? -2.838 -2.317 -14.094 1.00 87.56 81 GLU A O 1
ATOM 678 N N . LYS A 1 82 ? -1.809 -0.895 -12.717 1.00 84.38 82 LYS A N 1
ATOM 679 C CA . LYS A 1 82 ? -0.549 -0.905 -13.475 1.00 84.38 82 LYS A CA 1
ATOM 680 C C . LYS A 1 82 ? 0.141 -2.275 -13.458 1.00 84.38 82 LYS A C 1
ATOM 682 O O . LYS A 1 82 ? 0.734 -2.648 -14.462 1.00 84.38 82 LYS A O 1
ATOM 687 N N . TYR A 1 83 ? 0.066 -3.018 -12.353 1.00 79.88 83 TYR A N 1
ATOM 688 C CA . TYR A 1 83 ? 0.628 -4.370 -12.251 1.00 79.88 83 TYR A CA 1
ATOM 689 C C . TYR A 1 83 ? -0.101 -5.388 -13.132 1.00 79.88 83 TYR A C 1
ATOM 691 O O . TYR A 1 83 ? 0.558 -6.253 -13.699 1.00 79.88 83 TYR A O 1
ATOM 699 N N . GLU A 1 84 ? -1.420 -5.265 -13.293 1.00 75.12 84 GLU A N 1
ATOM 700 C CA . GLU A 1 84 ? -2.218 -6.130 -14.174 1.00 75.12 84 GLU A CA 1
ATOM 701 C C . GLU A 1 84 ? -1.730 -6.073 -15.633 1.00 75.12 84 GLU A C 1
ATOM 703 O O . GLU A 1 84 ? -1.681 -7.095 -16.315 1.00 75.12 84 GLU A O 1
ATOM 708 N N . PHE A 1 85 ? -1.289 -4.900 -16.102 1.00 70.69 85 PHE A N 1
ATOM 709 C CA . PHE A 1 85 ? -0.749 -4.727 -17.456 1.00 70.69 85 PHE A CA 1
ATOM 710 C C . PHE A 1 85 ? 0.694 -5.228 -17.627 1.00 70.69 85 PHE A C 1
ATOM 712 O O . PHE A 1 85 ? 1.139 -5.443 -18.754 1.00 70.69 85 PHE A O 1
ATOM 719 N N . LEU A 1 86 ? 1.436 -5.433 -16.537 1.00 71.12 86 LEU A N 1
ATOM 720 C CA . LEU A 1 86 ? 2.849 -5.823 -16.555 1.00 71.12 86 LEU A CA 1
ATOM 721 C C . LEU A 1 86 ? 3.026 -7.353 -16.598 1.00 71.12 86 LEU A C 1
ATOM 723 O O . LEU A 1 86 ? 3.826 -7.882 -15.832 1.00 71.12 86 LEU A O 1
ATOM 727 N N . GLN A 1 87 ? 2.318 -8.060 -17.495 1.00 55.12 87 GLN A N 1
ATOM 728 C CA . GLN A 1 87 ? 2.265 -9.537 -17.633 1.00 55.12 87 GLN A CA 1
ATOM 729 C C . GLN A 1 87 ? 3.612 -10.258 -17.980 1.00 55.12 87 GLN A C 1
ATOM 731 O O . GLN A 1 87 ? 3.616 -11.276 -18.668 1.00 55.12 87 GLN A O 1
ATOM 736 N N . GLY A 1 88 ? 4.769 -9.757 -17.523 1.00 60.53 88 GLY A N 1
ATOM 737 C CA . GLY A 1 88 ? 6.113 -10.361 -17.610 1.00 60.53 88 GLY A CA 1
ATOM 738 C C . GLY A 1 88 ? 6.765 -10.562 -16.227 1.00 60.53 88 GLY A C 1
ATOM 739 O O . GLY A 1 88 ? 6.064 -10.912 -15.286 1.00 60.53 88 GLY A O 1
ATOM 740 N N . ASP A 1 89 ? 8.082 -10.306 -16.078 1.00 50.47 89 ASP A N 1
ATOM 741 C CA . ASP A 1 89 ? 8.947 -10.456 -14.865 1.00 50.47 89 ASP A CA 1
ATOM 742 C C . ASP A 1 89 ? 8.368 -9.964 -13.502 1.00 50.47 89 ASP A C 1
ATOM 744 O O . ASP A 1 89 ? 8.960 -10.177 -12.438 1.00 50.47 89 ASP A O 1
ATOM 748 N N . ALA A 1 90 ? 7.194 -9.328 -13.504 1.00 50.69 90 ALA A N 1
ATOM 749 C CA . ALA A 1 90 ? 6.369 -8.985 -12.352 1.00 50.69 90 ALA A CA 1
ATOM 750 C C . ALA A 1 90 ? 5.957 -10.184 -11.470 1.00 50.69 90 ALA A C 1
ATOM 752 O O . ALA A 1 90 ? 5.564 -9.957 -10.323 1.00 50.69 90 ALA A O 1
ATOM 753 N N . GLU A 1 91 ? 6.095 -11.437 -11.926 1.00 55.94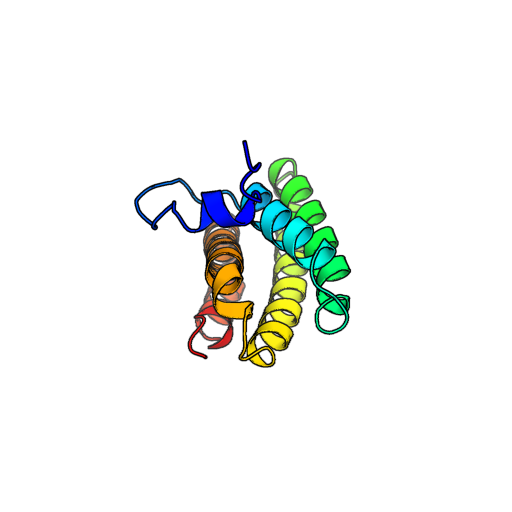 91 GLU A N 1
ATOM 754 C CA . GLU A 1 91 ? 5.851 -12.644 -11.108 1.00 55.94 91 GLU A CA 1
ATOM 755 C C . GLU A 1 91 ? 6.629 -12.636 -9.778 1.00 55.94 91 GLU A C 1
ATOM 757 O O . GLU A 1 91 ? 6.086 -13.017 -8.739 1.00 55.94 91 GLU A O 1
ATOM 762 N N . ILE A 1 92 ? 7.875 -12.140 -9.764 1.00 56.66 92 ILE A N 1
ATOM 763 C CA . ILE A 1 92 ? 8.721 -12.166 -8.555 1.00 56.66 92 ILE A CA 1
ATOM 764 C C . ILE A 1 92 ? 8.246 -11.147 -7.501 1.00 56.66 92 ILE A C 1
ATOM 766 O O . ILE A 1 92 ? 8.330 -11.416 -6.301 1.00 56.66 92 ILE A O 1
ATOM 770 N N . ASN A 1 93 ? 7.700 -10.000 -7.918 1.00 69.44 93 ASN A N 1
ATOM 771 C CA . ASN A 1 93 ? 7.215 -8.963 -6.998 1.00 69.44 93 ASN A CA 1
ATOM 772 C C . ASN A 1 93 ? 5.708 -8.993 -6.747 1.00 69.44 93 ASN A C 1
ATOM 774 O O . ASN A 1 93 ? 5.258 -8.451 -5.735 1.00 69.44 93 ASN A O 1
ATOM 778 N N . GLY A 1 94 ? 4.930 -9.658 -7.600 1.00 74.62 94 GLY A N 1
ATOM 779 C CA . GLY A 1 94 ? 3.487 -9.810 -7.428 1.00 74.62 94 GLY A CA 1
ATOM 780 C C . GLY A 1 94 ? 3.127 -10.423 -6.074 1.00 74.62 94 GLY A C 1
ATOM 781 O O . GLY A 1 94 ? 2.178 -9.977 -5.434 1.00 74.62 94 GLY A O 1
ATOM 782 N N . ILE A 1 95 ? 3.949 -11.351 -5.568 1.00 78.81 95 ILE A N 1
ATOM 783 C CA . ILE A 1 95 ? 3.786 -11.948 -4.231 1.00 78.81 95 ILE A CA 1
ATOM 784 C C . ILE A 1 95 ? 3.879 -10.888 -3.123 1.00 78.81 95 ILE A C 1
ATOM 786 O O . ILE A 1 95 ? 3.072 -10.888 -2.194 1.00 78.81 95 ILE A O 1
ATOM 790 N N . ARG A 1 96 ? 4.830 -9.952 -3.218 1.00 82.31 96 ARG A N 1
ATOM 791 C CA . ARG A 1 96 ? 5.011 -8.891 -2.214 1.00 82.31 96 ARG A CA 1
ATOM 792 C C . ARG A 1 96 ? 3.899 -7.857 -2.283 1.00 82.31 96 ARG A C 1
ATOM 794 O O . ARG A 1 96 ? 3.364 -7.466 -1.251 1.00 82.31 96 ARG A O 1
ATOM 801 N N . VAL A 1 97 ? 3.502 -7.458 -3.490 1.00 86.56 97 VAL A N 1
ATOM 802 C CA . VAL A 1 97 ? 2.362 -6.548 -3.681 1.00 86.56 97 VAL A CA 1
ATOM 803 C C . VAL A 1 97 ? 1.073 -7.186 -3.149 1.00 86.56 97 VAL A C 1
ATOM 805 O O . VAL A 1 97 ? 0.284 -6.510 -2.488 1.00 86.56 97 VAL A O 1
ATOM 808 N N . LYS A 1 98 ? 0.906 -8.502 -3.327 1.00 86.69 98 LYS A N 1
ATOM 809 C CA . LYS A 1 98 ? -0.185 -9.279 -2.728 1.00 86.69 98 LYS A CA 1
ATOM 810 C C . LYS A 1 98 ? -0.148 -9.266 -1.210 1.00 86.69 98 LYS A C 1
ATOM 812 O O . LYS A 1 98 ? -1.159 -8.943 -0.591 1.00 86.69 98 LYS A O 1
ATOM 817 N N . ALA A 1 99 ? 1.007 -9.535 -0.608 1.00 86.75 99 ALA A N 1
ATOM 818 C CA . ALA A 1 99 ? 1.165 -9.478 0.842 1.00 86.75 99 ALA A CA 1
ATOM 819 C C . ALA A 1 99 ? 0.809 -8.085 1.402 1.00 86.75 99 ALA A C 1
ATOM 821 O O . ALA A 1 99 ? 0.084 -7.982 2.394 1.00 86.75 99 ALA A O 1
ATOM 822 N N . VAL A 1 100 ? 1.236 -7.010 0.727 1.00 90.25 100 VAL A N 1
ATOM 823 C CA . VAL A 1 100 ? 0.885 -5.626 1.088 1.00 90.25 100 VAL A CA 1
ATOM 824 C C . VAL A 1 100 ? -0.628 -5.396 1.007 1.00 90.25 100 VAL A C 1
ATOM 826 O O . VAL A 1 100 ? -1.214 -4.890 1.966 1.00 90.25 100 VAL A O 1
ATOM 829 N N . ALA A 1 101 ? -1.281 -5.794 -0.087 1.00 91.56 101 ALA A N 1
ATOM 830 C CA . ALA A 1 101 ? -2.727 -5.637 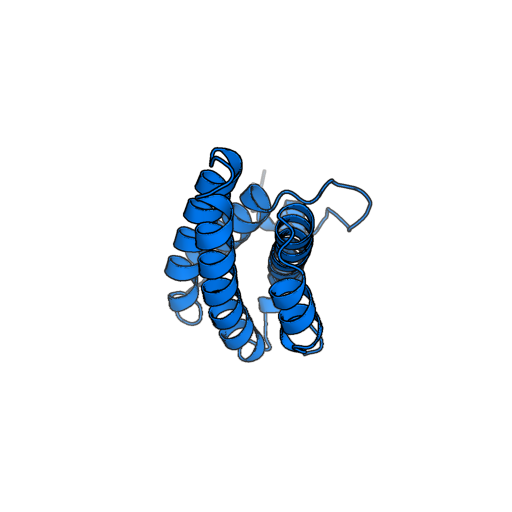-0.255 1.00 91.56 101 ALA A CA 1
ATOM 831 C C . ALA A 1 101 ? -3.527 -6.441 0.790 1.00 91.56 101 ALA A C 1
ATOM 833 O O . ALA A 1 101 ? -4.488 -5.941 1.376 1.00 91.56 101 ALA A O 1
ATOM 834 N N . GLU A 1 102 ? -3.110 -7.668 1.102 1.00 90.69 102 GLU A N 1
ATOM 835 C CA . GLU A 1 102 ? -3.736 -8.481 2.149 1.00 90.69 102 GLU A CA 1
ATOM 836 C C . GLU A 1 102 ? -3.563 -7.863 3.541 1.00 90.69 102 GLU A C 1
ATOM 838 O O . GLU A 1 102 ? -4.499 -7.861 4.352 1.00 90.69 102 GLU A O 1
ATOM 843 N N . GLN A 1 103 ? -2.380 -7.314 3.829 1.00 91.69 103 GLN A N 1
ATOM 844 C CA . GLN A 1 103 ? -2.126 -6.617 5.084 1.00 91.69 103 GLN A CA 1
ATOM 845 C C . GLN A 1 103 ? -2.951 -5.332 5.188 1.00 91.69 103 GLN A C 1
ATOM 847 O O . GLN A 1 103 ? -3.502 -5.059 6.256 1.00 91.69 103 GLN A O 1
ATOM 852 N N . PHE A 1 104 ? -3.127 -4.597 4.088 1.00 94.62 104 PHE A N 1
ATOM 853 C CA . PHE A 1 104 ? -4.038 -3.457 4.026 1.00 94.62 104 PHE A CA 1
ATOM 854 C C . PHE A 1 104 ? -5.467 -3.857 4.419 1.00 94.62 104 PHE A C 1
ATOM 856 O O . PHE A 1 104 ? -6.062 -3.235 5.297 1.00 94.62 104 PHE A O 1
ATOM 863 N N . ILE A 1 105 ? -6.000 -4.946 3.855 1.00 93.69 105 ILE A N 1
ATOM 864 C CA . ILE A 1 105 ? -7.348 -5.434 4.186 1.00 93.69 105 ILE A CA 1
ATOM 865 C C . ILE A 1 105 ? -7.471 -5.791 5.674 1.00 93.69 105 ILE A C 1
ATOM 867 O O . ILE A 1 105 ? -8.499 -5.512 6.298 1.00 93.69 105 ILE A O 1
ATOM 871 N N . LYS A 1 106 ? -6.429 -6.386 6.271 1.00 92.75 106 LYS A N 1
ATOM 872 C CA . LYS A 1 106 ? -6.384 -6.654 7.720 1.00 92.75 106 LYS A CA 1
ATOM 873 C C . LYS A 1 106 ? -6.409 -5.356 8.530 1.00 92.75 106 LYS A C 1
ATOM 875 O O . LYS A 1 106 ? -7.169 -5.269 9.493 1.00 92.75 106 LYS A O 1
ATOM 880 N N . ASN A 1 107 ? -5.630 -4.354 8.122 1.00 92.75 107 ASN A N 1
ATOM 881 C CA . ASN A 1 107 ? -5.564 -3.051 8.783 1.00 92.75 107 ASN A CA 1
ATOM 882 C C . ASN A 1 107 ? -6.910 -2.307 8.702 1.00 92.75 107 ASN A C 1
ATOM 884 O O . ASN A 1 107 ? -7.413 -1.850 9.726 1.00 92.75 107 ASN A O 1
ATOM 888 N N . ALA A 1 108 ? -7.534 -2.259 7.522 1.00 92.88 108 ALA A N 1
ATOM 889 C CA . ALA A 1 108 ? -8.843 -1.639 7.311 1.00 92.88 108 ALA A CA 1
ATOM 890 C C . ALA A 1 108 ? -9.951 -2.330 8.117 1.00 92.88 108 ALA A C 1
ATOM 892 O O . ALA A 1 108 ? -10.782 -1.669 8.740 1.00 92.88 108 ALA A O 1
ATOM 893 N N . LYS A 1 109 ? -9.922 -3.668 8.194 1.00 93.12 109 LYS A N 1
ATOM 894 C CA . LYS A 1 109 ? -10.846 -4.426 9.047 1.00 93.12 109 LYS A CA 1
ATOM 895 C C . LYS A 1 109 ? -10.651 -4.093 10.529 1.00 93.12 109 LYS A C 1
ATOM 897 O O . LYS A 1 109 ? -11.639 -3.923 11.236 1.00 93.12 109 LYS A O 1
ATOM 902 N N . ALA A 1 110 ? -9.405 -4.001 10.994 1.00 91.94 110 ALA A N 1
ATOM 903 C CA . ALA A 1 110 ? -9.093 -3.652 12.381 1.00 91.94 110 ALA A CA 1
ATOM 904 C C . ALA A 1 110 ? -9.502 -2.212 12.736 1.00 91.94 110 ALA A C 1
ATOM 906 O O . ALA A 1 110 ? -9.869 -1.952 13.877 1.00 91.94 110 ALA A O 1
ATOM 907 N N . ALA A 1 111 ? -9.489 -1.302 11.759 1.00 92.00 111 ALA A N 1
ATOM 908 C CA . ALA A 1 111 ? -9.964 0.071 11.909 1.00 92.00 111 ALA A CA 1
ATOM 909 C C . ALA A 1 111 ? -11.499 0.212 11.855 1.00 92.00 111 ALA A C 1
ATOM 911 O O . ALA A 1 111 ? -12.006 1.302 12.079 1.00 92.00 111 ALA A O 1
ATOM 912 N N . GLY A 1 112 ? -12.251 -0.861 11.574 1.00 93.44 112 GLY A N 1
ATOM 913 C CA . GLY A 1 112 ? -13.716 -0.817 11.479 1.00 93.44 112 GLY A CA 1
ATOM 914 C C . GLY A 1 112 ? -14.263 -0.381 10.113 1.00 93.44 112 GLY A C 1
ATOM 915 O O . GLY A 1 112 ? -15.462 -0.157 9.984 1.00 93.44 112 GLY A O 1
ATOM 916 N N . MET A 1 113 ? -13.425 -0.311 9.074 1.00 93.69 113 MET A N 1
ATOM 917 C CA . MET A 1 113 ? -13.806 0.143 7.727 1.00 93.69 113 MET A CA 1
ATOM 918 C C . MET A 1 113 ? -14.445 -0.985 6.899 1.00 93.69 113 MET A C 1
ATOM 920 O O . MET A 1 113 ? -13.890 -1.451 5.900 1.00 93.69 113 MET A O 1
ATOM 924 N N . THR A 1 114 ? -15.602 -1.485 7.337 1.00 94.00 114 THR A N 1
ATOM 925 C CA . THR A 1 114 ? -16.239 -2.682 6.759 1.00 94.00 114 THR A CA 1
ATOM 926 C C . THR A 1 114 ? -16.636 -2.525 5.295 1.00 94.00 114 THR A C 1
ATOM 928 O O . THR A 1 114 ? -16.459 -3.472 4.524 1.00 94.00 114 THR A O 1
ATOM 931 N N . ASP A 1 115 ? -17.127 -1.350 4.902 1.00 94.31 115 ASP A N 1
ATOM 932 C CA . ASP A 1 115 ? -17.573 -1.087 3.529 1.00 94.31 115 ASP A CA 1
ATOM 933 C C . ASP A 1 115 ? -16.397 -1.072 2.555 1.00 94.31 115 ASP A C 1
ATOM 935 O O . ASP A 1 115 ? -16.428 -1.782 1.549 1.00 94.31 115 ASP A O 1
ATOM 939 N N . LEU A 1 116 ? -15.308 -0.388 2.920 1.00 93.31 116 LEU A N 1
ATOM 940 C CA . LEU A 1 116 ? -14.072 -0.370 2.139 1.00 93.31 116 LEU A CA 1
ATOM 941 C C . LEU A 1 116 ? -13.497 -1.783 1.974 1.00 93.31 116 LEU A C 1
ATOM 943 O O . LEU A 1 116 ? -13.142 -2.199 0.874 1.00 93.31 116 LEU A O 1
ATOM 947 N N . VAL A 1 117 ? -13.454 -2.571 3.055 1.00 94.25 117 VAL A N 1
ATOM 948 C CA . VAL A 1 117 ? -12.997 -3.970 2.994 1.00 94.25 117 VAL A CA 1
ATOM 949 C C . VAL A 1 117 ? -13.860 -4.799 2.041 1.00 94.25 117 VAL A C 1
ATOM 951 O O . VAL A 1 117 ? -13.328 -5.629 1.302 1.00 94.25 117 VAL A O 1
ATOM 954 N N . LYS A 1 118 ? -15.183 -4.613 2.065 1.00 93.38 118 LYS A N 1
ATOM 955 C CA . LYS A 1 118 ? -16.111 -5.339 1.192 1.00 93.38 118 LYS A CA 1
ATOM 956 C C . LYS A 1 118 ? -15.906 -4.955 -0.270 1.00 93.38 118 LYS A C 1
ATOM 958 O O . LYS A 1 118 ? -15.801 -5.856 -1.097 1.00 93.38 118 LYS A O 1
ATOM 963 N N . GLU A 1 119 ? -15.810 -3.661 -0.558 1.00 94.00 119 GLU A N 1
ATOM 964 C CA . GLU A 1 119 ? -15.539 -3.129 -1.894 1.00 94.00 119 GLU A CA 1
ATOM 965 C C . GLU A 1 119 ? -14.249 -3.733 -2.466 1.00 94.00 119 GLU A C 1
ATOM 967 O O . GLU A 1 119 ? -14.274 -4.398 -3.503 1.00 94.00 119 GLU A O 1
ATOM 972 N N . LYS A 1 120 ? -13.132 -3.617 -1.736 1.00 93.19 120 LYS A N 1
ATOM 973 C CA . LYS A 1 120 ? -11.831 -4.107 -2.212 1.00 93.19 120 LYS A CA 1
ATOM 974 C C . LYS A 1 120 ? -11.784 -5.629 -2.343 1.00 93.19 120 LYS A C 1
ATOM 976 O O . LYS A 1 120 ? -11.170 -6.151 -3.262 1.00 93.19 120 LYS A O 1
ATOM 981 N N . LYS A 1 121 ? -12.501 -6.379 -1.499 1.00 89.12 121 LYS A N 1
ATOM 982 C CA . LYS A 1 121 ? -12.643 -7.840 -1.655 1.00 89.12 121 LYS A CA 1
ATOM 983 C C . LYS A 1 121 ? -13.525 -8.265 -2.828 1.00 89.12 121 LYS A C 1
ATOM 985 O O . LYS A 1 121 ? -13.545 -9.454 -3.149 1.00 89.12 121 LYS A O 1
ATOM 990 N N . GLN A 1 122 ? -14.305 -7.376 -3.429 1.00 90.56 122 GLN A N 1
ATOM 991 C CA . GLN A 1 122 ? -15.096 -7.697 -4.618 1.00 90.56 122 GLN A CA 1
ATOM 992 C C . GLN A 1 122 ? -14.308 -7.452 -5.905 1.00 90.56 122 GLN A C 1
ATOM 994 O O . GLN A 1 122 ? -14.494 -8.203 -6.864 1.00 90.56 122 GLN A O 1
ATOM 999 N N . ASP A 1 123 ? -13.376 -6.501 -5.887 1.00 88.62 123 ASP A N 1
ATOM 1000 C CA . ASP A 1 123 ? -12.458 -6.230 -6.990 1.00 88.62 123 ASP A CA 1
ATOM 1001 C C . ASP A 1 123 ? -11.537 -7.437 -7.269 1.00 88.62 123 ASP A C 1
ATOM 1003 O O . ASP A 1 123 ? -10.953 -8.036 -6.362 1.00 88.62 123 ASP A O 1
ATOM 1007 N N . LYS A 1 124 ? -11.433 -7.838 -8.542 1.00 86.12 124 LYS A N 1
ATOM 1008 C CA . LYS A 1 124 ? -10.602 -8.971 -8.980 1.00 86.12 124 LYS A CA 1
ATOM 1009 C C . LYS A 1 124 ? -9.108 -8.660 -8.894 1.00 86.12 124 LYS A C 1
ATOM 1011 O O . LYS A 1 124 ? -8.335 -9.563 -8.580 1.00 86.12 124 LYS A O 1
ATOM 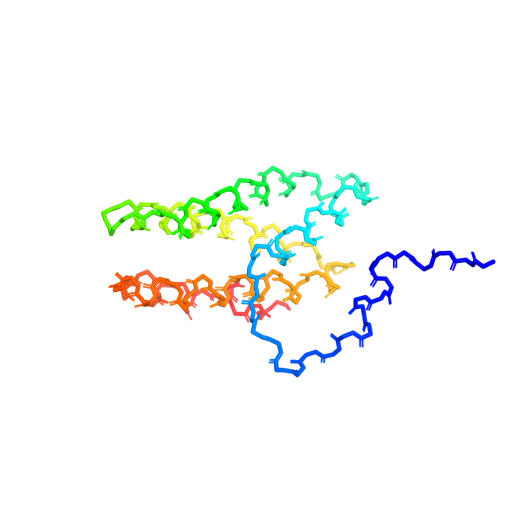1016 N N . ARG A 1 125 ? -8.721 -7.397 -9.089 1.00 86.75 125 ARG A N 1
ATOM 1017 C CA . ARG A 1 125 ? -7.326 -6.934 -9.027 1.00 86.75 125 ARG A CA 1
ATOM 1018 C C . ARG A 1 125 ? -6.730 -7.166 -7.642 1.00 86.75 125 ARG A C 1
ATOM 1020 O O . ARG A 1 125 ? -5.637 -7.691 -7.489 1.00 86.75 125 ARG A O 1
ATOM 1027 N N . TRP A 1 126 ? -7.525 -6.909 -6.609 1.00 87.19 126 TRP A N 1
ATOM 1028 C CA . TRP A 1 126 ? -7.165 -7.139 -5.208 1.00 87.19 126 TRP A CA 1
ATOM 1029 C C . TRP A 1 126 ? -7.053 -8.615 -4.820 1.00 87.19 126 TRP A C 1
ATOM 1031 O O . TRP A 1 126 ? -6.513 -8.941 -3.763 1.00 87.19 126 TRP A O 1
ATOM 1041 N N . LYS A 1 127 ? -7.563 -9.517 -5.663 1.00 77.75 127 LYS A N 1
ATOM 1042 C CA . LYS A 1 127 ? -7.437 -10.969 -5.489 1.00 77.75 127 LYS A CA 1
ATOM 1043 C C . LYS A 1 127 ? -6.242 -11.544 -6.236 1.00 77.75 127 LYS A C 1
ATOM 1045 O O . LYS A 1 127 ? -5.953 -12.721 -6.037 1.00 77.75 127 LYS A O 1
ATOM 1050 N N . PHE A 1 128 ? -5.560 -10.732 -7.052 1.00 72.56 128 PHE A N 1
ATOM 1051 C CA . PHE A 1 128 ? -4.439 -11.165 -7.884 1.00 72.56 128 PHE A CA 1
ATOM 1052 C C . PHE A 1 128 ? -4.840 -12.354 -8.779 1.00 72.56 128 PHE A C 1
ATOM 1054 O O . PHE A 1 128 ? -4.090 -13.313 -8.923 1.00 72.56 128 PHE A O 1
ATOM 1061 N N . PHE A 1 129 ? -6.070 -12.317 -9.316 1.00 60.16 129 PHE A N 1
ATOM 1062 C CA . PHE A 1 129 ? -6.606 -13.291 -10.279 1.00 60.16 129 PHE A CA 1
ATOM 1063 C C . PHE A 1 129 ? -6.408 -12.804 -11.726 1.00 60.16 129 PHE A C 1
ATOM 1065 O O . PHE A 1 129 ? -7.377 -12.733 -12.486 1.00 60.16 129 PHE A O 1
ATOM 1072 N N . TRP A 1 130 ? -5.181 -12.420 -12.071 1.00 59.47 130 TRP A N 1
ATOM 1073 C CA . TRP A 1 130 ? -4.765 -12.033 -13.422 1.00 59.47 130 TRP A CA 1
ATOM 1074 C C . TRP A 1 130 ? -3.768 -13.034 -13.997 1.00 59.47 130 TRP A C 1
ATOM 1076 O O . TRP A 1 130 ? -3.093 -13.714 -13.188 1.00 59.47 130 TRP A O 1
#

Radius of gyration: 15.05 Å; Cα contacts (8 Å, |Δi|>4): 90; chains: 1; bounding box: 51×30×34 Å

Foldseek 3Di:
DDPDDPLVVVVPDPDPDDDQDLLVLLVVVLVVLVVDDDDCVVLNVLSVVLNVLVVCLVVDDLVVNVVSLVVNLVSLVVNLVSLVVVPPPCPSSLVSSLSNLVVSLVSCVVSVVVVSNVVLVVDVSNVVVD

Sequence (130 aa):
MVKKSWWQRIRERDVDNEKINATKDLEAVIEFLNEIKFDVQELLPLFKKLLDLERERQVATSGIVHVNLETQANLLDKILEKYEFLQGDAEINGIRVKAVAEQFIKNAKAAGMTDLVKEKKQDKRWKFFW